Protein AF-A0A7S2FBB7-F1 (afdb_monomer_lite)

pLDDT: mean 77.6, std 12.71, range [35.97, 96.5]

Sequence (125 aa):
VFSNILGQLPCGGGRVAASAAHGDLARFFSDRSPKDPVVVLLIDEIDHLVTSNQAVLYKLFDWLALPAPRLVVVAISNTMDLPERLLPRVASRFGIVRVDFEPYNRDQINRILVERLQGHDAVGC

Foldseek 3Di:
DLQVVLVPDPPRVDRDDPVVSLVVLLVLQQPDDPPDAQAEAEAEQCVVCLDPVNVVVCSVLVSLVHPGRSYHYHYYHPDPCVLVSPPVVSCVRNVDDDDDDDDDDPVRVVVVVVVVVVVDPPPDD

Structure (mmCIF, N/CA/C/O backbone):
data_AF-A0A7S2FBB7-F1
#
_entry.id   AF-A0A7S2FBB7-F1
#
loop_
_atom_site.group_PDB
_atom_site.id
_atom_site.type_symbol
_atom_site.label_atom_id
_atom_site.label_alt_id
_atom_site.label_comp_id
_atom_site.label_asym_id
_atom_site.label_entity_id
_atom_site.label_seq_id
_atom_site.pdbx_PDB_ins_code
_atom_site.Cartn_x
_atom_site.Cartn_y
_atom_site.Cartn_z
_atom_site.occupancy
_atom_site.B_iso_or_equiv
_atom_site.auth_seq_id
_atom_site.auth_comp_id
_atom_site.auth_asym_id
_atom_site.auth_atom_id
_atom_site.pdbx_PDB_model_num
ATOM 1 N N . VAL A 1 1 ? 13.661 -0.886 3.253 1.00 74.12 1 VAL A N 1
ATOM 2 C CA . VAL A 1 1 ? 12.334 -1.263 2.708 1.00 74.12 1 VAL A CA 1
ATOM 3 C C . VAL A 1 1 ? 12.444 -2.451 1.758 1.00 74.12 1 VAL A C 1
ATOM 5 O O . VAL A 1 1 ? 12.040 -3.533 2.150 1.00 74.12 1 VAL A O 1
ATOM 8 N N . PHE A 1 2 ? 13.075 -2.313 0.585 1.00 76.94 2 PHE A N 1
ATOM 9 C CA . PHE A 1 2 ? 13.143 -3.382 -0.431 1.00 76.94 2 PHE A CA 1
ATOM 10 C C . PHE A 1 2 ? 13.730 -4.720 0.051 1.00 76.94 2 PHE A C 1
ATOM 12 O O . PHE A 1 2 ? 13.170 -5.769 -0.236 1.00 76.94 2 PHE A O 1
ATOM 19 N N . SER A 1 3 ? 14.806 -4.698 0.840 1.00 75.69 3 SER A N 1
ATOM 20 C CA . SER A 1 3 ? 15.388 -5.918 1.418 1.00 75.69 3 SER A CA 1
ATOM 21 C C . SER A 1 3 ? 14.463 -6.625 2.417 1.00 75.69 3 SER A C 1
ATOM 23 O O . SER A 1 3 ? 14.494 -7.846 2.508 1.00 75.69 3 SER A O 1
ATOM 25 N N . ASN A 1 4 ? 13.629 -5.874 3.145 1.00 80.12 4 ASN A N 1
ATOM 26 C CA . ASN A 1 4 ? 12.656 -6.438 4.082 1.00 80.12 4 ASN A CA 1
ATOM 27 C C . ASN A 1 4 ? 11.514 -7.127 3.319 1.00 80.12 4 ASN A C 1
ATOM 29 O O . ASN A 1 4 ? 11.171 -8.260 3.622 1.00 80.12 4 ASN A O 1
ATOM 33 N N . ILE A 1 5 ? 11.011 -6.485 2.257 1.00 78.75 5 ILE A N 1
ATOM 34 C CA . ILE A 1 5 ? 9.998 -7.076 1.369 1.00 78.75 5 ILE A CA 1
ATOM 35 C C . ILE A 1 5 ? 10.525 -8.381 0.760 1.00 78.75 5 ILE A C 1
ATOM 37 O O . ILE A 1 5 ? 9.838 -9.396 0.797 1.00 78.75 5 ILE A O 1
ATOM 41 N N . LEU A 1 6 ? 11.763 -8.379 0.253 1.00 76.38 6 LEU A N 1
ATOM 42 C CA . LEU A 1 6 ? 12.377 -9.574 -0.328 1.00 76.38 6 LEU A CA 1
ATOM 43 C C . LEU A 1 6 ? 12.497 -10.719 0.691 1.00 76.38 6 LEU A C 1
ATOM 45 O O . LEU A 1 6 ? 12.205 -11.858 0.347 1.00 76.38 6 LEU A O 1
ATOM 49 N N . GLY A 1 7 ? 12.865 -10.415 1.940 1.00 75.50 7 GLY A N 1
ATOM 50 C CA . GLY A 1 7 ? 12.982 -11.411 3.011 1.00 75.50 7 GLY A CA 1
ATOM 51 C C . GLY A 1 7 ? 11.653 -12.015 3.480 1.00 75.50 7 GLY A C 1
ATOM 52 O O . GLY A 1 7 ? 11.659 -13.068 4.108 1.00 75.50 7 GLY A O 1
ATOM 53 N N . GLN A 1 8 ? 10.523 -11.370 3.180 1.00 77.56 8 GLN A N 1
ATOM 54 C CA . GLN A 1 8 ? 9.181 -11.863 3.515 1.00 77.56 8 GLN A CA 1
ATOM 55 C C . GLN A 1 8 ? 8.538 -12.665 2.376 1.00 77.56 8 GLN A C 1
ATOM 57 O O . GLN A 1 8 ? 7.501 -13.298 2.574 1.00 77.56 8 GLN A O 1
ATOM 62 N N . LEU A 1 9 ? 9.130 -12.653 1.177 1.00 75.94 9 LEU A N 1
ATOM 63 C CA . LEU A 1 9 ? 8.631 -13.429 0.050 1.00 75.94 9 LEU A CA 1
ATOM 64 C C . LEU A 1 9 ? 9.065 -14.899 0.161 1.00 75.94 9 LEU A C 1
ATOM 66 O O . LEU A 1 9 ? 10.192 -15.182 0.574 1.00 75.94 9 LEU A O 1
ATOM 70 N N . PRO A 1 10 ? 8.222 -15.844 -0.297 1.00 64.56 10 PRO A N 1
ATOM 71 C CA . PRO A 1 10 ? 8.466 -17.284 -0.162 1.00 64.56 10 PRO A CA 1
ATOM 72 C C . PRO A 1 10 ? 9.758 -17.782 -0.838 1.00 64.56 10 PRO A C 1
ATOM 74 O O . PRO A 1 10 ? 10.198 -18.891 -0.557 1.00 64.56 10 PRO A O 1
ATOM 77 N N . CYS A 1 11 ? 10.385 -16.972 -1.698 1.00 56.84 11 CYS A N 1
ATOM 78 C CA . CYS A 1 11 ? 11.583 -17.333 -2.460 1.00 56.84 11 CYS A CA 1
ATOM 79 C C . CYS A 1 11 ? 12.863 -16.576 -2.030 1.00 56.84 11 CYS A C 1
ATOM 81 O O . CYS A 1 11 ? 13.900 -16.737 -2.669 1.00 56.84 11 CYS A O 1
ATOM 83 N N . GLY A 1 12 ? 12.823 -15.728 -0.992 1.00 55.56 12 GLY A N 1
ATOM 84 C CA . GLY A 1 12 ? 13.868 -14.731 -0.704 1.00 55.56 12 GLY A CA 1
ATOM 85 C C . GLY A 1 12 ? 14.703 -14.985 0.556 1.00 55.56 12 GLY A C 1
ATOM 86 O O . GLY A 1 12 ? 14.761 -14.136 1.437 1.00 55.56 12 GLY A O 1
ATOM 87 N N . GLY A 1 13 ? 15.385 -16.129 0.658 1.00 44.88 13 GLY A N 1
ATOM 88 C CA . GLY A 1 13 ? 16.205 -16.491 1.831 1.00 44.88 13 GLY A CA 1
ATOM 89 C C . GLY A 1 13 ? 17.585 -15.813 1.951 1.00 44.88 13 GLY A C 1
ATOM 90 O O . GLY A 1 13 ? 18.386 -16.222 2.789 1.00 44.88 13 GLY A O 1
ATOM 91 N N . GLY A 1 14 ? 17.913 -14.813 1.124 1.00 54.69 14 GLY A N 1
ATOM 92 C CA . GLY A 1 14 ? 19.243 -14.188 1.083 1.00 54.69 14 GLY A CA 1
ATOM 93 C C . GLY A 1 14 ? 19.250 -12.733 1.556 1.00 54.69 14 GLY A C 1
ATOM 94 O O . GLY A 1 14 ? 18.438 -11.923 1.114 1.00 54.69 14 GLY A O 1
ATOM 95 N N . ARG A 1 15 ? 20.210 -12.355 2.412 1.00 53.38 15 ARG A N 1
ATOM 96 C CA . ARG A 1 15 ? 20.506 -10.942 2.711 1.00 53.38 15 ARG A CA 1
ATOM 97 C C . ARG A 1 15 ? 21.088 -10.271 1.462 1.00 53.38 15 ARG A C 1
ATOM 99 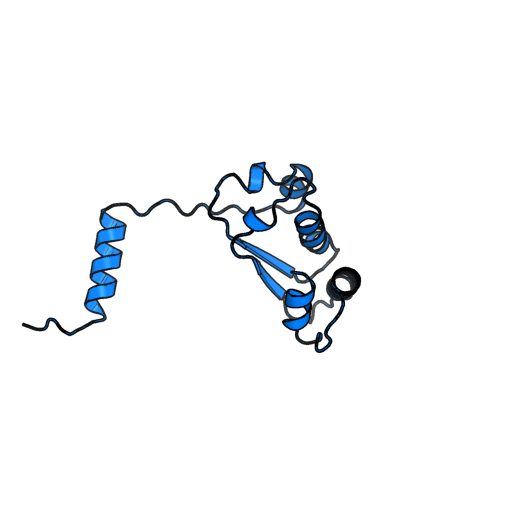O O . ARG A 1 15 ? 22.285 -10.368 1.212 1.00 53.38 15 ARG A O 1
ATOM 106 N N . VAL A 1 16 ? 20.248 -9.585 0.692 1.00 61.12 16 VAL A N 1
ATOM 107 C CA . VAL A 1 16 ? 20.660 -8.845 -0.512 1.00 61.12 16 VAL A CA 1
ATOM 108 C C . VAL A 1 16 ? 20.756 -7.343 -0.216 1.00 61.12 16 VAL A C 1
ATOM 110 O O . VAL A 1 16 ? 19.942 -6.779 0.522 1.00 61.12 16 VAL A O 1
ATOM 113 N N . ALA A 1 17 ? 21.764 -6.681 -0.794 1.00 61.31 17 ALA A N 1
ATOM 114 C CA . ALA A 1 17 ? 21.924 -5.230 -0.728 1.00 61.31 17 ALA A CA 1
ATOM 115 C C . ALA A 1 17 ? 20.710 -4.508 -1.344 1.00 61.31 17 ALA A C 1
ATOM 117 O O . ALA A 1 17 ? 20.149 -4.951 -2.344 1.00 61.31 17 ALA A O 1
ATOM 118 N N . ALA A 1 18 ? 20.320 -3.359 -0.783 1.00 63.22 18 ALA A N 1
ATOM 119 C CA . ALA A 1 18 ? 19.096 -2.652 -1.176 1.00 63.22 18 ALA A CA 1
ATOM 120 C C . ALA A 1 18 ? 19.037 -2.249 -2.666 1.00 63.22 18 ALA A C 1
ATOM 122 O O . ALA A 1 18 ? 17.939 -2.136 -3.212 1.00 63.22 18 ALA A O 1
ATOM 123 N N . SER A 1 19 ? 20.187 -2.044 -3.324 1.00 65.38 19 SER A N 1
ATOM 124 C CA . SER A 1 19 ? 20.250 -1.732 -4.760 1.00 65.38 19 SER A CA 1
ATOM 125 C C . SER A 1 19 ? 19.927 -2.942 -5.641 1.00 65.38 19 SER A C 1
ATOM 127 O O . SER A 1 19 ? 19.194 -2.797 -6.615 1.00 65.38 19 SER A O 1
ATOM 129 N N . ALA A 1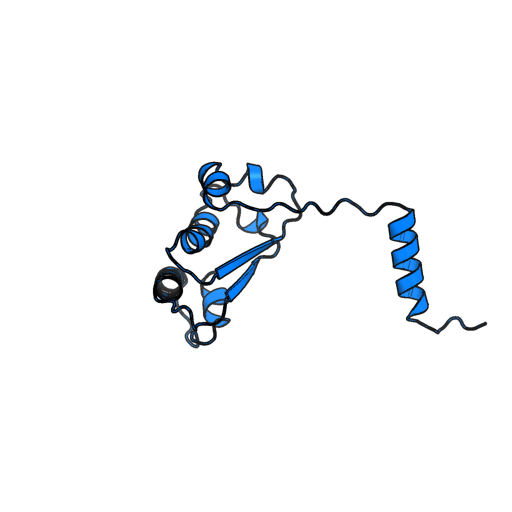 20 ? 20.416 -4.129 -5.273 1.00 75.00 20 ALA A N 1
ATOM 130 C CA . ALA A 1 20 ? 20.144 -5.379 -5.980 1.00 75.00 20 ALA A CA 1
ATOM 131 C C . ALA A 1 20 ? 18.729 -5.904 -5.679 1.00 75.00 20 ALA A C 1
ATOM 133 O O . ALA A 1 20 ? 18.030 -6.337 -6.590 1.00 75.00 20 ALA A O 1
ATOM 134 N N . ALA A 1 21 ? 18.251 -5.729 -4.440 1.00 77.25 21 ALA A N 1
ATOM 135 C CA . ALA A 1 21 ? 16.926 -6.183 -4.013 1.00 77.25 21 ALA A CA 1
ATOM 136 C C . ALA A 1 21 ? 15.778 -5.606 -4.861 1.00 77.25 21 ALA A C 1
ATOM 138 O O . ALA A 1 21 ? 14.786 -6.285 -5.101 1.00 77.25 21 ALA A O 1
ATOM 139 N N . HIS A 1 22 ? 15.897 -4.363 -5.342 1.00 78.25 22 HIS A N 1
ATOM 140 C CA . HIS A 1 22 ? 14.876 -3.779 -6.216 1.00 78.25 22 HIS A CA 1
ATOM 141 C C . HIS A 1 22 ? 14.806 -4.469 -7.588 1.00 78.25 22 HIS A C 1
ATOM 143 O O . HIS A 1 22 ? 13.708 -4.703 -8.090 1.00 78.25 22 HIS A O 1
ATOM 149 N N . GLY A 1 23 ? 15.956 -4.809 -8.180 1.00 80.00 23 GLY A N 1
ATOM 150 C CA . GLY A 1 23 ? 16.016 -5.504 -9.469 1.00 80.00 23 GLY A CA 1
ATOM 151 C C . GLY A 1 23 ? 15.479 -6.932 -9.383 1.00 80.00 23 GLY A C 1
ATOM 152 O O . GLY A 1 23 ? 14.735 -7.362 -10.262 1.00 80.00 23 GLY A O 1
ATOM 153 N N . ASP A 1 24 ? 15.786 -7.632 -8.292 1.00 81.50 24 ASP A N 1
ATOM 154 C CA . ASP A 1 24 ? 15.286 -8.988 -8.052 1.00 81.50 24 ASP A CA 1
ATOM 155 C C . ASP A 1 24 ? 13.769 -9.001 -7.834 1.00 81.50 24 ASP A C 1
ATOM 157 O O . ASP A 1 24 ? 13.072 -9.839 -8.404 1.00 81.50 24 ASP A O 1
ATOM 161 N N . LEU A 1 25 ? 13.234 -8.026 -7.089 1.00 83.62 25 LEU A N 1
ATOM 162 C CA . LEU A 1 25 ? 11.787 -7.852 -6.930 1.00 83.62 25 LEU A CA 1
ATOM 163 C C . LEU A 1 25 ? 11.104 -7.519 -8.262 1.00 83.62 25 LEU A C 1
ATOM 165 O O . LEU A 1 25 ? 10.061 -8.088 -8.569 1.00 83.62 25 LEU A O 1
ATOM 169 N N . ALA A 1 26 ? 11.699 -6.646 -9.079 1.00 83.44 26 ALA A N 1
ATOM 170 C CA . ALA A 1 26 ? 11.150 -6.313 -10.392 1.00 83.44 26 ALA A CA 1
ATOM 171 C C . ALA A 1 26 ? 11.084 -7.542 -11.314 1.00 83.44 26 ALA A C 1
ATOM 173 O O . ALA A 1 26 ? 10.070 -7.749 -11.979 1.00 83.44 26 ALA A O 1
ATOM 174 N N . ARG A 1 27 ? 12.121 -8.392 -11.313 1.00 84.19 27 ARG A N 1
ATOM 175 C CA . ARG A 1 27 ? 12.115 -9.675 -12.038 1.00 84.19 27 ARG A CA 1
ATOM 176 C C . ARG A 1 27 ? 11.058 -10.625 -11.489 1.00 84.19 27 ARG A C 1
ATOM 178 O O . ARG A 1 27 ? 10.251 -11.138 -12.255 1.00 84.19 27 ARG A O 1
ATOM 185 N N . PHE A 1 28 ? 10.998 -10.779 -10.167 1.00 85.38 28 PHE A N 1
ATOM 186 C CA . PHE A 1 28 ? 10.012 -11.629 -9.506 1.00 85.38 28 PHE A CA 1
ATOM 187 C C . PHE A 1 28 ? 8.575 -11.254 -9.880 1.00 85.38 28 PHE A C 1
ATOM 189 O O . PHE A 1 28 ? 7.783 -12.143 -10.165 1.00 85.38 28 PHE A O 1
ATOM 196 N N . PHE A 1 29 ? 8.234 -9.962 -9.912 1.00 86.19 29 PHE A N 1
ATOM 197 C CA . PHE A 1 29 ? 6.899 -9.506 -10.311 1.00 86.19 29 PHE A CA 1
ATOM 198 C C . PHE A 1 29 ? 6.670 -9.518 -11.830 1.00 86.19 29 PHE A C 1
ATOM 200 O O . PHE A 1 29 ? 5.520 -9.555 -12.259 1.00 86.19 29 PHE A O 1
ATOM 207 N N . SER A 1 30 ? 7.721 -9.518 -12.652 1.00 86.56 30 SER A N 1
ATOM 208 C CA . SER A 1 30 ? 7.585 -9.596 -14.114 1.00 86.56 30 SER A CA 1
ATOM 209 C C . SER A 1 30 ? 7.314 -11.021 -14.600 1.00 86.56 30 SER A C 1
ATOM 211 O O . SER A 1 30 ? 6.482 -11.212 -15.483 1.00 86.56 30 SER A O 1
ATOM 213 N N . ASP A 1 31 ? 7.951 -12.021 -13.989 1.00 86.19 31 ASP A N 1
ATOM 214 C CA . ASP A 1 31 ? 7.908 -13.421 -14.442 1.00 86.19 31 ASP A CA 1
ATOM 215 C C . ASP A 1 31 ? 6.742 -14.225 -13.828 1.00 86.19 31 ASP A C 1
ATOM 217 O O . ASP A 1 31 ? 6.787 -15.453 -13.733 1.00 86.19 31 ASP A O 1
ATOM 221 N N . ARG A 1 32 ? 5.679 -13.544 -13.381 1.00 85.94 32 ARG A N 1
ATOM 222 C CA . ARG A 1 32 ? 4.556 -14.179 -12.677 1.00 85.94 32 ARG A CA 1
ATOM 223 C C . ARG A 1 32 ? 3.615 -14.914 -13.625 1.00 85.94 32 ARG A C 1
ATOM 225 O O . ARG A 1 32 ? 3.183 -14.398 -14.654 1.00 85.94 32 ARG A O 1
ATOM 232 N N . SER A 1 33 ? 3.215 -16.112 -13.213 1.00 85.94 33 SER A N 1
ATOM 233 C CA . SER A 1 33 ? 2.217 -16.938 -13.880 1.00 85.94 33 SER A CA 1
ATOM 234 C C . SER A 1 33 ? 0.817 -16.741 -13.271 1.00 85.94 33 SER A C 1
ATOM 236 O O . SER A 1 33 ? 0.682 -16.398 -12.092 1.00 85.94 33 SER A O 1
ATOM 238 N N . PRO A 1 34 ? -0.273 -17.020 -14.016 1.00 83.50 34 PRO A N 1
ATOM 239 C CA . PRO A 1 34 ? -1.633 -16.955 -13.475 1.00 83.50 34 PRO A CA 1
ATOM 240 C C . PRO A 1 34 ? -1.910 -17.919 -12.314 1.00 83.50 34 PRO A C 1
ATOM 242 O O . PRO A 1 34 ? -2.893 -17.724 -11.600 1.00 83.50 34 PRO A O 1
ATOM 245 N N . LYS A 1 35 ? -1.080 -18.959 -12.149 1.00 85.94 35 LYS A N 1
ATOM 246 C CA . LYS A 1 35 ? -1.188 -19.953 -11.071 1.00 85.94 35 LYS A CA 1
ATOM 247 C C . LYS A 1 35 ? -0.512 -19.494 -9.782 1.00 85.94 35 LYS A C 1
ATOM 249 O O . LYS A 1 35 ? -0.730 -20.105 -8.739 1.00 85.94 35 LYS A O 1
ATOM 254 N N . ASP A 1 36 ? 0.302 -18.445 -9.849 1.00 86.81 36 ASP A N 1
ATOM 255 C CA . ASP A 1 36 ? 1.051 -17.985 -8.692 1.00 86.81 36 ASP A CA 1
ATOM 256 C C . ASP A 1 36 ? 0.142 -17.215 -7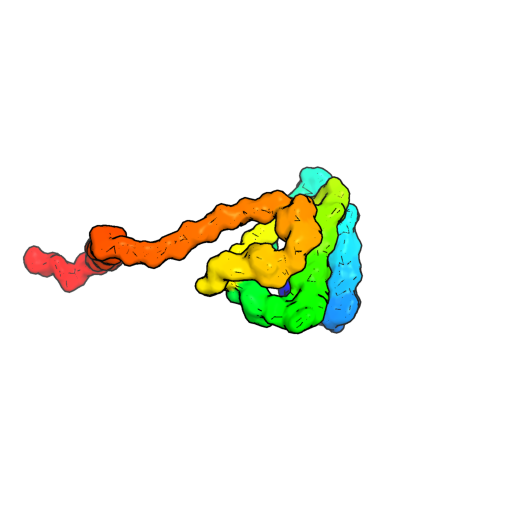.717 1.00 86.81 36 ASP A C 1
ATOM 258 O O . ASP A 1 36 ? -0.760 -16.483 -8.150 1.00 86.81 36 ASP A O 1
ATOM 262 N N . PRO A 1 37 ? 0.403 -17.303 -6.401 1.00 86.75 37 PRO A N 1
ATOM 263 C CA . PRO A 1 37 ? -0.426 -16.662 -5.384 1.00 86.75 37 PRO A CA 1
ATOM 264 C C . PRO A 1 37 ? -0.321 -15.138 -5.445 1.00 86.75 37 PRO A C 1
ATOM 266 O O . PRO A 1 37 ? 0.774 -14.588 -5.543 1.00 86.75 37 PRO A O 1
ATOM 269 N N . VAL A 1 38 ? -1.445 -14.434 -5.335 1.00 89.25 38 VAL A N 1
ATOM 270 C CA . VAL A 1 38 ? -1.437 -12.965 -5.284 1.00 89.25 38 VAL A CA 1
ATOM 271 C C . VAL A 1 38 ? -0.679 -12.493 -4.041 1.00 89.25 38 VAL A C 1
ATOM 273 O O . VAL A 1 38 ? -0.947 -12.946 -2.931 1.00 89.25 38 VAL A O 1
ATOM 276 N N . VAL A 1 39 ? 0.273 -11.585 -4.234 1.00 89.25 39 VAL A N 1
ATOM 277 C CA . VAL A 1 39 ? 1.032 -10.950 -3.157 1.00 89.25 39 VAL A CA 1
ATOM 278 C C . VAL A 1 39 ? 0.282 -9.701 -2.718 1.00 89.25 39 VAL A C 1
ATOM 280 O O . VAL A 1 39 ? -0.006 -8.833 -3.539 1.00 89.25 39 VAL A O 1
ATOM 283 N N . VAL A 1 40 ? -0.018 -9.601 -1.425 1.00 90.31 40 VAL A N 1
ATOM 284 C CA . VAL A 1 40 ? -0.580 -8.387 -0.824 1.00 90.31 40 VAL A CA 1
ATOM 285 C C . VAL A 1 40 ? 0.531 -7.679 -0.062 1.00 90.31 40 VAL A C 1
ATOM 287 O O . VAL A 1 40 ? 1.043 -8.198 0.926 1.00 90.31 40 VAL A O 1
ATOM 290 N N . LEU A 1 41 ? 0.923 -6.505 -0.543 1.00 89.38 41 LEU A N 1
ATOM 291 C CA . LEU A 1 41 ? 1.914 -5.652 0.093 1.00 89.38 41 LEU A CA 1
ATOM 292 C C . LEU A 1 41 ? 1.200 -4.612 0.954 1.00 89.38 41 LEU A C 1
ATOM 294 O O . LEU A 1 41 ? 0.643 -3.651 0.426 1.00 89.38 41 LEU A O 1
ATOM 298 N N . LEU A 1 42 ? 1.232 -4.813 2.270 1.00 90.31 42 LEU A N 1
ATOM 299 C CA . LEU A 1 42 ? 0.766 -3.833 3.245 1.00 90.31 42 LEU A CA 1
ATOM 300 C C . LEU A 1 42 ? 1.908 -2.872 3.587 1.00 90.31 42 LEU A C 1
ATOM 302 O O . LEU A 1 42 ? 2.977 -3.301 4.023 1.00 90.31 42 LEU A O 1
ATOM 306 N N . ILE A 1 43 ? 1.681 -1.581 3.382 1.00 87.69 43 ILE A N 1
ATOM 307 C CA . ILE A 1 43 ? 2.620 -0.516 3.722 1.00 87.69 43 ILE A CA 1
ATOM 308 C C . ILE A 1 43 ? 1.944 0.358 4.763 1.00 87.69 43 ILE A C 1
ATOM 310 O O . ILE A 1 43 ? 1.016 1.095 4.437 1.00 87.69 43 ILE A O 1
ATOM 314 N N . ASP A 1 44 ? 2.412 0.262 5.999 1.00 88.38 44 ASP A N 1
ATOM 315 C CA . ASP A 1 44 ? 2.009 1.183 7.054 1.00 88.38 44 ASP A CA 1
ATOM 316 C C . ASP A 1 44 ? 2.858 2.459 7.008 1.00 88.38 44 ASP A C 1
ATOM 318 O O . ASP A 1 44 ? 3.991 2.430 6.515 1.00 88.38 44 ASP A O 1
ATOM 322 N N . GLU A 1 45 ? 2.289 3.566 7.480 1.00 85.81 45 GLU A N 1
ATOM 323 C CA . GLU A 1 45 ? 2.904 4.900 7.511 1.00 85.81 45 GLU A CA 1
ATOM 324 C C . GLU A 1 45 ? 3.627 5.280 6.200 1.00 85.81 45 GLU A C 1
ATOM 326 O O . GLU A 1 45 ? 4.796 5.679 6.162 1.00 85.81 45 GLU A O 1
ATOM 331 N N . ILE A 1 46 ? 2.943 5.120 5.064 1.00 84.00 46 ILE A N 1
ATOM 332 C CA . ILE A 1 46 ? 3.539 5.363 3.738 1.00 84.00 46 ILE A CA 1
ATOM 333 C C . ILE A 1 46 ? 3.987 6.826 3.537 1.00 84.00 46 ILE A C 1
ATOM 335 O O . ILE A 1 46 ? 4.859 7.100 2.708 1.00 84.00 46 ILE A O 1
ATOM 339 N N . ASP A 1 47 ? 3.443 7.765 4.311 1.00 82.00 47 ASP A N 1
ATOM 340 C CA . ASP A 1 47 ? 3.886 9.161 4.378 1.00 82.00 47 ASP A CA 1
ATOM 341 C C . ASP A 1 47 ? 5.350 9.297 4.824 1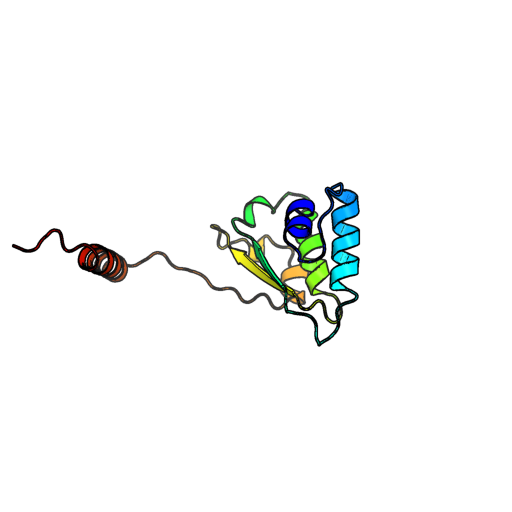.00 82.00 47 ASP A C 1
ATOM 343 O O . ASP A 1 47 ? 6.049 10.173 4.312 1.00 82.00 47 ASP A O 1
ATOM 347 N N . HIS A 1 48 ? 5.878 8.385 5.648 1.00 82.81 48 HIS A N 1
ATOM 348 C CA . HIS A 1 48 ? 7.313 8.332 5.956 1.00 82.81 48 HIS A CA 1
ATOM 349 C C . HIS A 1 48 ? 8.191 8.003 4.741 1.00 82.81 48 HIS A C 1
ATOM 351 O O . HIS A 1 48 ? 9.376 8.342 4.717 1.00 82.81 48 HIS A O 1
ATOM 357 N N . LEU A 1 49 ? 7.637 7.359 3.709 1.00 77.69 49 LEU A N 1
ATOM 358 C CA . LEU A 1 49 ? 8.353 7.051 2.466 1.00 77.69 49 LEU A CA 1
ATOM 359 C C . LEU A 1 49 ? 8.285 8.196 1.442 1.00 77.69 49 LEU A C 1
ATOM 361 O O . LEU A 1 49 ? 9.025 8.179 0.447 1.00 77.69 49 LEU A O 1
ATOM 365 N N . VAL A 1 50 ? 7.441 9.207 1.681 1.00 74.75 50 VAL A N 1
ATOM 366 C CA . VAL A 1 50 ? 7.342 10.416 0.855 1.00 74.75 50 VAL A CA 1
ATOM 367 C C . VAL A 1 50 ? 8.533 11.322 1.156 1.00 74.75 50 VAL A C 1
ATOM 369 O O . VAL A 1 50 ? 8.523 12.160 2.050 1.00 74.75 50 VAL A O 1
ATOM 372 N N . THR A 1 51 ? 9.594 11.153 0.374 1.00 72.00 51 THR A N 1
ATOM 373 C CA . THR A 1 51 ? 10.777 12.026 0.395 1.00 72.00 51 THR A CA 1
ATOM 374 C C . THR A 1 51 ? 10.738 13.017 -0.764 1.00 72.00 51 THR A C 1
ATOM 376 O O . THR A 1 51 ? 10.017 12.804 -1.736 1.00 72.00 51 THR A O 1
ATOM 379 N N . SER A 1 52 ? 11.559 14.070 -0.724 1.00 68.12 52 SER A N 1
ATOM 380 C CA . SER A 1 52 ? 11.588 15.119 -1.759 1.00 68.12 52 SER A CA 1
ATOM 381 C C . SER A 1 52 ? 11.841 14.593 -3.178 1.00 68.12 52 SER A C 1
ATOM 383 O O . SER A 1 52 ? 11.395 15.201 -4.143 1.00 68.12 52 SER A O 1
ATOM 385 N N . ASN A 1 53 ? 12.539 13.459 -3.315 1.00 68.75 53 ASN A N 1
ATOM 386 C CA . ASN A 1 53 ? 12.811 12.830 -4.612 1.00 68.75 53 ASN A CA 1
ATOM 387 C C . ASN A 1 53 ? 11.829 11.691 -4.953 1.00 68.75 53 ASN A C 1
ATOM 389 O O . ASN A 1 53 ? 11.921 11.110 -6.028 1.00 68.75 53 ASN A O 1
ATOM 393 N N . GLN A 1 54 ? 10.946 11.309 -4.020 1.00 71.75 54 GLN A N 1
ATOM 394 C CA . GLN A 1 54 ? 9.905 10.273 -4.161 1.00 71.75 54 GLN A CA 1
ATOM 395 C C . GLN A 1 54 ? 10.371 8.933 -4.781 1.00 71.75 54 GLN A C 1
ATOM 397 O O . GLN A 1 54 ? 9.564 8.112 -5.212 1.00 71.75 54 GLN A O 1
ATOM 402 N N . ALA A 1 55 ? 11.682 8.669 -4.797 1.00 77.44 55 ALA A N 1
ATOM 403 C CA . ALA A 1 55 ? 12.280 7.619 -5.618 1.00 77.44 55 ALA A CA 1
ATOM 404 C C . ALA A 1 55 ? 11.913 6.206 -5.144 1.00 77.44 55 ALA A C 1
ATOM 406 O O . ALA A 1 55 ? 11.892 5.265 -5.933 1.00 77.44 55 ALA A O 1
ATOM 407 N N . VAL A 1 56 ? 11.638 6.046 -3.847 1.00 80.75 56 VAL A N 1
ATOM 408 C CA . VAL A 1 56 ? 11.215 4.767 -3.261 1.00 80.75 56 VAL A CA 1
ATOM 409 C C . VAL A 1 56 ? 9.769 4.459 -3.637 1.00 80.75 56 VAL A C 1
ATOM 411 O O . VAL A 1 56 ? 9.489 3.347 -4.070 1.00 80.75 56 VAL A O 1
ATOM 414 N N . LEU A 1 57 ? 8.875 5.444 -3.531 1.00 79.31 57 LEU A N 1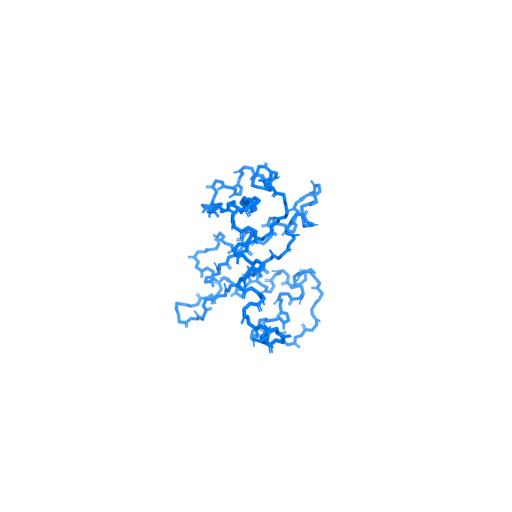
ATOM 415 C CA . LEU A 1 57 ? 7.460 5.293 -3.871 1.00 79.31 57 LEU A CA 1
ATOM 416 C C . LEU A 1 57 ? 7.270 4.984 -5.351 1.00 79.31 57 LEU A C 1
ATOM 418 O O . LEU A 1 57 ? 6.552 4.051 -5.688 1.00 79.31 57 LEU A O 1
ATOM 422 N N . TYR A 1 58 ? 7.984 5.695 -6.225 1.00 79.25 58 TYR A N 1
ATOM 423 C CA . TYR A 1 58 ? 7.967 5.407 -7.658 1.00 79.25 58 TYR A CA 1
ATOM 424 C C . TYR A 1 58 ? 8.306 3.958 -7.969 1.00 79.25 58 TYR A C 1
ATOM 426 O O . TYR A 1 58 ? 7.544 3.279 -8.642 1.00 79.25 58 TYR A O 1
ATOM 434 N N . LYS A 1 59 ? 9.399 3.461 -7.392 1.00 81.00 59 LYS A N 1
ATOM 435 C CA . LYS A 1 59 ? 9.842 2.079 -7.569 1.00 81.00 59 LYS A CA 1
ATOM 436 C C . LYS A 1 59 ? 8.821 1.046 -7.092 1.00 81.00 59 LYS A C 1
ATOM 438 O O . LYS A 1 59 ? 8.745 -0.023 -7.683 1.00 81.00 59 LYS A O 1
ATOM 443 N N . LEU A 1 60 ? 8.076 1.342 -6.025 1.00 81.81 60 LEU A N 1
ATOM 444 C CA . LEU A 1 60 ? 7.005 0.475 -5.523 1.00 81.81 60 LEU A CA 1
ATOM 445 C C . LEU A 1 60 ? 5.811 0.462 -6.486 1.00 81.81 60 LEU A C 1
ATOM 447 O O . LEU A 1 60 ? 5.273 -0.601 -6.788 1.00 81.81 60 LEU A O 1
ATOM 451 N N . PHE A 1 61 ? 5.419 1.632 -6.993 1.00 80.00 61 PHE A N 1
ATOM 452 C CA . PHE A 1 61 ? 4.298 1.756 -7.921 1.00 80.00 61 PHE A CA 1
ATOM 453 C C . PHE A 1 61 ? 4.627 1.258 -9.332 1.00 80.00 61 PHE A C 1
ATOM 455 O O . PHE A 1 61 ? 3.751 0.718 -9.998 1.00 80.00 61 PHE A O 1
ATOM 462 N N . ASP A 1 62 ? 5.880 1.340 -9.776 1.00 82.50 62 ASP A N 1
ATOM 463 C CA . ASP A 1 62 ? 6.308 0.791 -11.067 1.00 82.50 62 ASP A CA 1
ATOM 464 C C . ASP A 1 62 ? 6.054 -0.723 -11.157 1.00 82.50 62 ASP A C 1
ATOM 466 O O . ASP A 1 62 ? 5.737 -1.231 -12.231 1.00 82.50 62 ASP A O 1
ATOM 470 N N . TRP A 1 63 ? 6.094 -1.450 -10.035 1.00 85.12 63 TRP A N 1
ATOM 471 C CA . TRP A 1 63 ? 5.733 -2.870 -10.016 1.00 85.12 63 TRP A CA 1
ATOM 472 C C . TRP A 1 63 ? 4.254 -3.117 -10.317 1.00 85.12 63 TRP A C 1
ATOM 474 O O . TRP A 1 63 ? 3.924 -4.131 -10.924 1.00 85.12 63 TRP A O 1
ATOM 484 N N . LEU A 1 64 ? 3.361 -2.194 -9.944 1.00 81.81 64 LEU A N 1
ATOM 485 C CA . LEU A 1 64 ? 1.939 -2.275 -10.292 1.00 81.81 64 LEU A CA 1
ATOM 486 C C . LEU A 1 64 ? 1.694 -2.037 -11.789 1.00 81.81 64 LEU A C 1
ATOM 488 O O . LEU A 1 64 ? 0.653 -2.440 -12.296 1.00 81.81 64 LEU A O 1
ATOM 492 N N . ALA A 1 65 ? 2.631 -1.393 -12.497 1.00 80.88 65 ALA A N 1
ATOM 493 C CA . ALA A 1 65 ? 2.508 -1.099 -13.929 1.00 80.88 65 ALA A CA 1
ATOM 494 C C . ALA A 1 65 ? 2.905 -2.280 -14.822 1.00 80.88 65 ALA A C 1
ATOM 496 O O . ALA A 1 65 ? 2.761 -2.204 -16.043 1.00 80.88 65 ALA A O 1
ATOM 497 N N . LEU A 1 66 ? 3.444 -3.351 -14.238 1.00 83.44 66 LEU A N 1
ATOM 498 C CA . LEU A 1 66 ? 3.830 -4.546 -14.975 1.00 83.44 66 LEU A CA 1
ATOM 499 C C . LEU A 1 66 ? 2.586 -5.239 -15.574 1.00 83.44 66 LEU A C 1
ATOM 501 O O . LEU A 1 66 ? 1.479 -5.096 -15.057 1.00 83.44 66 LEU A O 1
ATOM 505 N N . PRO A 1 67 ? 2.733 -6.011 -16.665 1.00 76.88 67 PRO A N 1
ATOM 506 C CA . PRO A 1 67 ? 1.591 -6.557 -17.402 1.00 76.88 67 PRO A CA 1
ATOM 507 C C . PRO A 1 67 ? 0.799 -7.661 -16.673 1.00 76.88 67 PRO A C 1
ATOM 509 O O . PRO A 1 67 ? -0.275 -8.020 -17.147 1.00 76.88 67 PRO A O 1
ATOM 512 N N . ALA A 1 68 ? 1.278 -8.194 -15.539 1.00 81.19 68 ALA A N 1
ATOM 513 C CA . ALA A 1 68 ? 0.524 -9.110 -14.669 1.00 81.19 68 ALA A CA 1
ATOM 514 C C . ALA A 1 68 ? 1.231 -9.374 -13.315 1.00 81.19 68 ALA A C 1
ATOM 516 O O . ALA A 1 68 ? 1.491 -10.531 -12.983 1.00 81.19 68 ALA A O 1
ATOM 517 N N . PRO A 1 69 ? 1.526 -8.360 -12.480 1.00 81.81 69 PRO A N 1
ATOM 518 C CA . PRO A 1 69 ? 2.407 -8.522 -11.321 1.00 81.81 69 PRO A CA 1
ATOM 519 C C . PRO A 1 69 ? 1.854 -9.424 -10.218 1.00 81.81 69 PRO A C 1
ATOM 521 O O . PRO A 1 69 ? 2.589 -9.775 -9.298 1.00 81.81 69 PRO A O 1
ATOM 524 N N . ARG A 1 70 ? 0.561 -9.786 -10.270 1.00 89.38 70 ARG A N 1
ATOM 525 C CA . ARG A 1 70 ? -0.125 -10.535 -9.200 1.00 89.38 70 ARG A CA 1
ATOM 526 C C . ARG A 1 70 ? 0.119 -9.865 -7.840 1.00 89.38 70 ARG A C 1
ATOM 528 O O . ARG A 1 70 ? 0.347 -10.545 -6.845 1.00 89.38 70 ARG A O 1
ATOM 535 N N . LEU A 1 71 ? 0.097 -8.532 -7.825 1.00 88.19 71 LEU A N 1
ATOM 536 C CA . LEU A 1 71 ? 0.443 -7.688 -6.688 1.00 88.19 71 LEU A CA 1
ATOM 537 C C . LEU A 1 71 ? -0.722 -6.750 -6.375 1.00 88.19 71 LEU A C 1
ATOM 539 O O . LEU A 1 71 ? -1.219 -6.058 -7.261 1.00 88.19 71 LEU A O 1
ATOM 543 N N . VAL A 1 72 ? -1.117 -6.714 -5.108 1.00 88.94 72 VAL A N 1
ATOM 544 C CA . VAL A 1 72 ? -2.034 -5.721 -4.543 1.00 88.94 72 VAL A CA 1
ATOM 545 C C . VAL A 1 72 ? -1.256 -4.925 -3.509 1.00 88.94 72 VAL A C 1
ATOM 547 O O . VAL A 1 72 ? -0.613 -5.513 -2.645 1.00 88.94 72 VAL A O 1
ATOM 550 N N . VAL A 1 73 ? -1.306 -3.598 -3.588 1.00 87.00 73 VAL A N 1
ATOM 551 C CA . VAL A 1 73 ? -0.676 -2.717 -2.598 1.00 87.00 73 VAL A CA 1
ATOM 552 C C . VAL A 1 73 ? -1.772 -2.073 -1.764 1.00 87.00 73 VAL A C 1
ATOM 554 O O . VAL A 1 73 ? -2.655 -1.414 -2.306 1.00 87.00 73 VAL A O 1
ATOM 557 N N . VAL A 1 74 ? -1.701 -2.265 -0.450 1.00 89.81 74 VAL A N 1
ATOM 558 C CA . VAL A 1 74 ? -2.551 -1.593 0.536 1.00 89.81 74 VAL A CA 1
ATOM 559 C C . VAL A 1 74 ? -1.651 -0.652 1.316 1.00 89.81 74 VAL A C 1
ATOM 561 O O . VAL A 1 74 ? -0.711 -1.096 1.969 1.00 89.81 74 VAL A O 1
ATOM 564 N N . ALA A 1 75 ? -1.908 0.646 1.217 1.00 86.69 75 ALA A N 1
ATOM 565 C CA . ALA A 1 75 ? -1.093 1.667 1.855 1.00 86.69 75 ALA A CA 1
ATOM 566 C C . ALA A 1 75 ? -1.915 2.435 2.892 1.00 86.69 75 ALA A C 1
ATOM 568 O O . ALA A 1 75 ? -3.020 2.881 2.589 1.00 86.69 75 ALA A O 1
ATOM 569 N N . ILE A 1 76 ? -1.361 2.591 4.092 1.00 88.69 76 ILE A N 1
ATOM 570 C CA . ILE A 1 76 ? -1.968 3.294 5.222 1.00 88.69 76 ILE A CA 1
ATOM 571 C C . ILE A 1 76 ? -1.099 4.514 5.535 1.00 88.69 76 ILE A C 1
ATOM 573 O O . ILE A 1 76 ? 0.124 4.417 5.593 1.00 88.69 76 ILE A O 1
ATOM 577 N N . SER A 1 77 ? -1.724 5.677 5.704 1.00 87.12 77 SER A N 1
ATOM 578 C CA . SER A 1 77 ? -1.073 6.920 6.128 1.00 87.12 77 SER A CA 1
ATOM 579 C C . SER A 1 77 ? -1.969 7.628 7.130 1.00 87.12 77 SER A C 1
ATOM 581 O O . SER A 1 77 ? -3.193 7.537 7.050 1.00 87.12 77 SER A O 1
ATOM 583 N N . ASN A 1 78 ? -1.350 8.378 8.038 1.00 82.69 78 ASN A N 1
ATOM 584 C CA . ASN A 1 78 ? -2.062 9.253 8.963 1.00 82.69 78 ASN A CA 1
ATOM 585 C C . ASN A 1 78 ? -2.531 10.549 8.284 1.00 82.69 78 ASN A C 1
ATOM 587 O O . ASN A 1 78 ? -3.369 11.271 8.821 1.00 82.69 78 ASN A O 1
ATOM 591 N N . THR A 1 79 ? -1.981 10.865 7.109 1.00 78.06 79 THR A N 1
ATOM 592 C CA . THR A 1 79 ? -2.309 12.073 6.354 1.00 78.06 79 THR A CA 1
ATOM 593 C C . THR A 1 79 ? -3.218 11.762 5.173 1.00 78.06 79 THR A C 1
ATOM 595 O O . THR 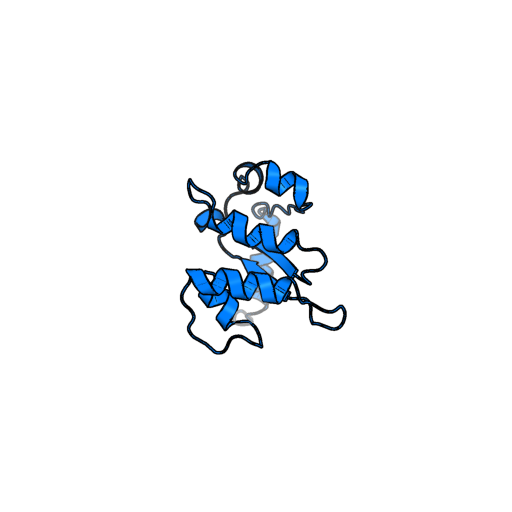A 1 79 ? -2.933 10.915 4.330 1.00 78.06 79 THR A O 1
ATOM 598 N N . MET A 1 80 ? -4.306 12.520 5.083 1.00 63.56 80 MET A N 1
ATOM 599 C CA . MET A 1 80 ? -5.268 12.458 3.982 1.00 63.56 80 MET A CA 1
ATOM 600 C C . MET A 1 80 ? -4.719 13.033 2.664 1.00 63.56 80 MET A C 1
ATOM 602 O O . MET A 1 80 ? -5.223 12.709 1.591 1.00 63.56 80 MET A O 1
ATOM 606 N N . ASP A 1 81 ? -3.659 13.844 2.724 1.00 66.44 81 ASP A N 1
ATOM 607 C CA . ASP A 1 81 ? -3.074 14.531 1.561 1.00 66.44 81 ASP A CA 1
ATOM 608 C C . ASP A 1 81 ? -2.145 13.636 0.733 1.00 66.44 81 ASP A C 1
ATOM 610 O O . ASP A 1 81 ? -1.604 14.063 -0.289 1.00 66.44 81 ASP A O 1
ATOM 614 N N . LEU A 1 82 ? -1.900 12.401 1.178 1.00 63.72 82 LEU A N 1
ATOM 615 C CA . LEU A 1 82 ? -0.980 11.487 0.515 1.00 63.72 82 LEU A CA 1
ATOM 616 C C . LEU A 1 82 ? -1.252 11.344 -0.998 1.00 63.72 82 LEU A C 1
ATOM 618 O O . LEU A 1 82 ? -0.296 11.478 -1.757 1.00 63.72 82 LEU A O 1
ATOM 622 N N . PRO A 1 83 ? -2.494 11.147 -1.488 1.00 61.41 83 PRO A N 1
ATOM 623 C CA . PRO A 1 83 ? -2.754 10.992 -2.920 1.00 61.41 83 PRO A CA 1
ATOM 624 C C . PRO A 1 83 ? -2.416 12.247 -3.732 1.00 61.41 83 PRO A C 1
ATOM 626 O O . PRO A 1 83 ? -2.018 12.131 -4.886 1.00 61.41 83 PRO A O 1
ATOM 629 N N . GLU A 1 84 ? -2.568 13.429 -3.131 1.00 63.84 84 GLU A N 1
ATOM 630 C CA . GLU A 1 84 ? -2.281 14.726 -3.756 1.00 63.84 84 GLU A CA 1
ATOM 631 C C . GLU A 1 84 ? -0.781 15.046 -3.742 1.00 63.84 84 GLU A C 1
ATOM 633 O O . GLU A 1 84 ? -0.258 15.684 -4.655 1.00 63.84 84 GLU A O 1
ATOM 638 N N . ARG A 1 85 ? -0.073 14.570 -2.709 1.00 64.00 85 ARG A N 1
ATOM 639 C CA . ARG A 1 85 ? 1.389 14.654 -2.587 1.00 64.00 85 ARG A CA 1
ATOM 640 C C . ARG A 1 85 ? 2.107 13.630 -3.460 1.00 64.00 85 ARG A C 1
ATOM 642 O O . ARG A 1 85 ? 3.249 13.861 -3.868 1.00 64.00 85 ARG A O 1
ATOM 649 N N . LEU A 1 86 ? 1.467 12.497 -3.740 1.00 62.75 86 LEU A N 1
ATOM 650 C CA . LEU A 1 86 ? 1.908 11.568 -4.770 1.00 62.75 86 LEU A CA 1
ATOM 651 C C . LEU A 1 86 ? 1.773 12.259 -6.127 1.00 62.75 86 LEU A C 1
ATOM 653 O O . LEU A 1 86 ? 0.749 12.855 -6.442 1.00 62.75 86 LEU A O 1
ATOM 657 N N . LEU A 1 87 ? 2.825 12.196 -6.945 1.00 61.12 87 LEU A N 1
ATOM 658 C CA . LEU A 1 87 ? 2.823 12.877 -8.236 1.00 61.12 87 LEU A CA 1
ATOM 659 C C . LEU A 1 87 ? 1.574 12.482 -9.057 1.00 61.12 87 LEU A C 1
ATOM 661 O O . LEU A 1 87 ? 1.297 11.284 -9.177 1.00 61.12 87 LEU A O 1
ATOM 665 N N . PRO A 1 88 ? 0.866 13.440 -9.696 1.00 61.03 88 PRO A N 1
ATOM 666 C CA . PRO A 1 88 ? -0.376 13.197 -10.450 1.00 61.03 88 PRO A CA 1
ATOM 667 C C . PRO A 1 88 ? -0.275 12.055 -11.474 1.00 61.03 88 PRO A C 1
ATOM 669 O O . PRO A 1 88 ? -1.255 11.395 -11.820 1.00 61.03 88 PRO A O 1
ATOM 672 N N . ARG A 1 89 ? 0.953 11.786 -11.935 1.00 61.31 89 ARG A N 1
ATOM 673 C CA . ARG A 1 89 ? 1.315 10.698 -12.852 1.00 61.31 89 ARG A CA 1
ATOM 674 C C . ARG A 1 89 ? 1.058 9.298 -12.280 1.00 61.31 89 ARG A C 1
ATOM 676 O O . ARG A 1 89 ? 0.802 8.389 -13.060 1.00 61.31 89 ARG A O 1
ATOM 683 N N . VAL A 1 90 ? 1.154 9.115 -10.963 1.00 63.31 90 VAL A N 1
ATOM 684 C CA . VAL A 1 90 ? 0.919 7.838 -10.265 1.00 63.31 90 VAL A CA 1
ATOM 685 C C . VAL A 1 90 ? -0.577 7.668 -10.002 1.00 63.31 90 VAL A C 1
ATOM 687 O O . VAL A 1 90 ? -1.156 6.661 -10.404 1.00 63.31 90 VAL A O 1
ATOM 690 N N . ALA A 1 91 ? -1.229 8.689 -9.440 1.00 62.88 91 ALA A N 1
ATOM 691 C CA . ALA A 1 91 ? -2.666 8.663 -9.159 1.00 62.88 91 ALA A CA 1
ATOM 692 C C . ALA A 1 91 ? -3.508 8.345 -10.410 1.00 62.88 91 ALA A C 1
ATOM 694 O O . ALA A 1 91 ? -4.403 7.504 -10.359 1.00 62.88 91 ALA A O 1
ATOM 695 N N . SER A 1 92 ? -3.162 8.937 -11.561 1.00 65.69 92 SER A N 1
ATOM 696 C CA . SER A 1 92 ? -3.865 8.697 -12.828 1.00 65.69 92 SER A CA 1
ATOM 697 C C . SER A 1 92 ? -3.633 7.303 -13.426 1.00 65.69 92 SER A C 1
ATOM 699 O O . SER A 1 92 ? -4.488 6.832 -14.172 1.00 65.69 92 SER A O 1
ATOM 701 N N . ARG A 1 93 ? -2.491 6.654 -13.156 1.00 64.31 93 ARG A N 1
ATOM 702 C CA . ARG A 1 93 ? -2.122 5.371 -13.785 1.00 64.31 93 ARG A CA 1
ATOM 703 C C . ARG A 1 93 ? -2.646 4.150 -13.043 1.00 64.31 93 ARG A C 1
ATOM 705 O O . ARG A 1 93 ? -2.928 3.145 -13.682 1.00 64.31 93 ARG A O 1
ATOM 712 N N . PHE A 1 94 ? -2.743 4.225 -11.719 1.00 66.06 94 PHE A N 1
ATOM 713 C CA . PHE A 1 94 ? -2.941 3.035 -10.886 1.00 66.06 94 PHE A CA 1
ATOM 714 C C . PHE A 1 94 ? -4.355 2.874 -10.335 1.00 66.06 94 PHE A C 1
ATOM 716 O O . PHE A 1 94 ? -4.592 1.924 -9.598 1.00 66.06 94 PHE A O 1
ATOM 723 N N . GLY A 1 95 ? -5.290 3.765 -10.693 1.00 65.50 95 GLY A N 1
ATOM 724 C CA . GLY A 1 95 ? -6.684 3.661 -10.249 1.00 65.50 95 GLY A CA 1
ATOM 725 C C . GLY A 1 95 ? -6.779 3.529 -8.729 1.00 65.50 95 GLY A C 1
ATOM 726 O O . GLY A 1 95 ? -7.433 2.618 -8.230 1.00 65.50 95 GLY A O 1
ATOM 727 N N . ILE A 1 96 ? -6.044 4.380 -8.005 1.00 71.62 96 ILE A N 1
ATOM 728 C CA . ILE A 1 96 ? -5.949 4.310 -6.546 1.00 71.62 96 ILE A CA 1
ATOM 729 C C . ILE A 1 96 ? -7.352 4.502 -5.962 1.00 71.62 96 ILE A C 1
ATOM 731 O O . ILE A 1 96 ? -7.946 5.570 -6.099 1.00 71.62 96 ILE A O 1
ATOM 735 N N . VAL A 1 97 ? -7.873 3.469 -5.300 1.00 79.94 97 VAL A N 1
ATOM 736 C CA . VAL A 1 97 ? -9.109 3.567 -4.521 1.00 79.94 97 VAL A CA 1
ATOM 737 C C . VAL A 1 97 ? -8.749 4.137 -3.156 1.00 79.94 97 VAL A C 1
ATOM 739 O O . VAL A 1 97 ? -8.030 3.506 -2.383 1.00 79.94 97 VAL A O 1
ATOM 742 N N . ARG A 1 98 ? -9.231 5.347 -2.875 1.00 79.31 98 ARG A N 1
ATOM 743 C CA . ARG A 1 98 ? -9.047 6.015 -1.587 1.00 79.31 98 ARG A CA 1
ATOM 744 C C . ARG A 1 98 ? -10.193 5.655 -0.647 1.00 79.31 98 ARG A C 1
ATOM 746 O O . ARG A 1 98 ? -11.355 5.724 -1.039 1.00 79.31 98 ARG A O 1
ATOM 753 N N . VAL A 1 99 ? -9.849 5.306 0.588 1.00 86.62 99 VAL A N 1
ATOM 754 C CA . VAL A 1 99 ? -10.799 5.109 1.684 1.00 86.62 99 VAL A CA 1
ATOM 755 C C . VAL A 1 99 ? -10.340 5.981 2.842 1.00 86.62 99 VAL A C 1
ATOM 757 O O . VAL A 1 99 ? -9.262 5.755 3.387 1.00 86.62 99 VAL A O 1
ATOM 760 N N . ASP A 1 100 ? -11.144 6.981 3.189 1.00 87.25 100 ASP A N 1
ATOM 761 C CA . ASP A 1 100 ? -10.876 7.861 4.322 1.00 87.25 100 ASP A CA 1
ATOM 762 C C . ASP A 1 100 ? -11.563 7.316 5.576 1.00 87.25 100 ASP A C 1
ATOM 764 O O . ASP A 1 100 ? -12.764 7.042 5.579 1.00 87.25 100 ASP A O 1
ATOM 768 N N . PHE A 1 101 ? -10.789 7.154 6.648 1.00 88.75 101 PHE A N 1
ATOM 769 C CA . PHE A 1 101 ? -11.305 6.789 7.962 1.00 88.75 101 PHE A CA 1
ATOM 770 C C . PHE A 1 101 ? -11.517 8.064 8.774 1.00 88.75 101 PHE A C 1
ATOM 772 O O . PHE A 1 101 ? -10.572 8.625 9.329 1.00 88.75 101 PHE A O 1
ATOM 779 N N . GLU A 1 102 ? -12.761 8.536 8.817 1.00 89.44 102 GLU A N 1
ATOM 780 C CA . GLU A 1 102 ? -13.118 9.711 9.608 1.00 89.44 102 GLU A CA 1
ATOM 781 C C . GLU A 1 102 ? -12.942 9.457 11.117 1.00 89.44 102 GLU A C 1
ATOM 783 O O . GLU A 1 102 ? -13.081 8.319 11.583 1.00 89.44 102 GLU A O 1
ATOM 788 N N . PRO A 1 103 ? -12.671 10.511 11.911 1.00 90.81 103 PRO A N 1
ATOM 789 C CA . PRO A 1 103 ? -12.663 10.402 13.361 1.00 90.81 103 PRO A CA 1
ATOM 790 C C . PRO A 1 103 ? -13.988 9.843 13.882 1.00 90.81 103 PRO A C 1
ATOM 792 O O . PRO A 1 103 ? -15.065 10.241 13.435 1.00 90.81 103 PRO A O 1
ATOM 795 N N . TYR A 1 104 ? -13.913 8.961 14.878 1.00 95.19 104 TYR A N 1
ATOM 796 C CA . TYR A 1 104 ? -15.113 8.406 15.493 1.00 95.19 104 TYR A CA 1
ATOM 797 C C . TYR A 1 104 ? -15.986 9.505 16.104 1.00 95.19 104 TYR A C 1
ATOM 799 O O . TYR A 1 104 ? -15.512 10.361 16.854 1.00 95.19 104 TYR A O 1
ATOM 807 N N . ASN A 1 105 ? -17.288 9.441 15.839 1.00 95.94 105 ASN A N 1
ATOM 808 C CA . ASN A 1 105 ? -18.258 10.291 16.516 1.00 95.94 105 ASN A CA 1
ATOM 809 C C . ASN A 1 105 ? -18.511 9.810 17.959 1.00 95.94 105 ASN A C 1
ATOM 811 O O . ASN A 1 105 ? -18.152 8.693 18.340 1.00 95.94 105 ASN A O 1
ATOM 815 N N . ARG A 1 106 ? -19.154 10.653 18.780 1.00 96.50 106 ARG A N 1
ATOM 816 C CA . ARG A 1 106 ? -19.413 10.363 20.204 1.00 96.50 106 ARG A CA 1
ATOM 817 C C . ARG A 1 106 ? -20.091 9.005 20.414 1.00 96.50 106 ARG A C 1
ATOM 819 O O . ARG A 1 106 ? -19.719 8.269 21.323 1.00 96.50 106 ARG A O 1
ATOM 826 N N . ASP A 1 107 ? -21.074 8.673 19.582 1.00 96.19 107 ASP A N 1
ATOM 827 C CA . ASP A 1 107 ? -21.859 7.449 19.736 1.00 96.19 107 ASP A CA 1
ATOM 828 C C . ASP A 1 107 ? -21.063 6.207 19.309 1.00 96.19 107 ASP A C 1
ATOM 830 O O . ASP A 1 107 ? -21.147 5.172 19.967 1.00 96.19 107 ASP A O 1
ATOM 834 N N . GLN A 1 108 ? -20.216 6.320 18.281 1.00 95.94 108 GLN A N 1
ATOM 835 C CA . GLN A 1 108 ? -19.251 5.288 17.893 1.00 95.94 108 GLN A CA 1
ATOM 836 C C . GLN A 1 108 ? -18.216 5.052 18.993 1.00 95.94 108 GLN A C 1
ATOM 838 O O . GLN A 1 108 ? -17.954 3.902 19.326 1.00 95.94 108 GLN A O 1
ATOM 843 N N . ILE A 1 109 ? -17.669 6.111 19.601 1.00 95.81 109 ILE A N 1
ATOM 844 C CA . ILE A 1 109 ? -16.733 5.980 20.727 1.00 95.81 109 ILE A CA 1
ATOM 845 C C . ILE A 1 109 ? -17.422 5.284 21.903 1.00 95.81 109 ILE A C 1
ATOM 847 O O . ILE A 1 109 ? -16.891 4.303 22.417 1.00 95.81 109 ILE A O 1
ATOM 851 N N . ASN A 1 110 ? -18.617 5.739 22.295 1.00 95.06 110 ASN A N 1
ATOM 852 C CA . ASN A 1 110 ? -19.392 5.107 23.365 1.00 95.06 110 ASN A CA 1
ATOM 853 C C . ASN A 1 110 ? -19.636 3.623 23.077 1.00 95.06 110 ASN A C 1
ATOM 855 O O . ASN A 1 110 ? -19.422 2.787 23.949 1.00 95.06 110 ASN A O 1
ATOM 859 N N . ARG A 1 111 ? -20.029 3.285 21.845 1.00 94.81 111 ARG A N 1
ATOM 860 C CA . ARG A 1 111 ? -20.238 1.901 21.420 1.00 94.81 111 ARG A CA 1
ATOM 861 C C . ARG A 1 111 ? -18.957 1.073 21.511 1.00 94.81 111 ARG A C 1
ATOM 863 O O . ARG A 1 111 ? -18.990 -0.001 22.097 1.00 94.81 111 ARG A O 1
ATOM 870 N N . ILE A 1 112 ? -17.839 1.579 20.990 1.00 94.31 112 ILE A N 1
ATOM 871 C CA . ILE A 1 112 ? -16.535 0.899 21.048 1.00 94.31 112 ILE A CA 1
ATOM 872 C C . ILE A 1 112 ? -16.124 0.654 22.504 1.00 94.31 112 ILE A C 1
ATOM 874 O O . ILE A 1 112 ? -15.616 -0.416 22.829 1.00 94.31 112 ILE A O 1
ATOM 878 N N . LEU A 1 113 ? -16.344 1.628 23.392 1.00 93.75 113 LEU A N 1
ATOM 879 C CA . LEU A 1 113 ? -16.040 1.489 24.815 1.00 93.75 113 LEU A CA 1
ATOM 880 C C . LEU A 1 113 ? -16.922 0.429 25.478 1.00 93.75 113 LEU A C 1
ATOM 882 O O . LEU A 1 113 ? -16.401 -0.443 26.165 1.00 93.75 113 LEU A O 1
ATOM 886 N N . VAL A 1 114 ? -18.235 0.474 25.245 1.00 93.25 114 VAL A N 1
ATOM 887 C CA . VAL A 1 114 ? -19.181 -0.504 25.795 1.00 93.25 114 VAL A CA 1
ATOM 888 C C . VAL A 1 114 ? -18.859 -1.916 25.302 1.00 93.25 114 VAL A C 1
ATOM 890 O O . VAL A 1 114 ? -18.754 -2.819 26.123 1.00 93.25 114 VAL A O 1
ATOM 893 N N . GLU A 1 115 ? -18.623 -2.109 24.001 1.00 92.75 115 GLU A N 1
ATOM 894 C CA . GLU A 1 115 ? -18.248 -3.413 23.430 1.00 92.75 115 GLU A CA 1
ATOM 895 C C . GLU A 1 115 ? -16.936 -3.946 24.036 1.00 92.75 115 GLU A C 1
ATOM 897 O O . GLU A 1 115 ? -16.840 -5.126 24.372 1.00 92.75 115 GLU A O 1
ATOM 902 N N . ARG A 1 116 ? -15.933 -3.081 24.247 1.00 90.44 116 ARG A N 1
ATOM 903 C CA . ARG A 1 116 ? -14.665 -3.473 24.890 1.00 90.44 116 ARG A CA 1
ATOM 904 C C . ARG A 1 116 ? -14.835 -3.860 26.359 1.00 90.44 116 ARG A C 1
ATOM 906 O O . ARG A 1 116 ? -14.139 -4.757 26.825 1.00 90.44 116 ARG A O 1
ATOM 913 N N . LEU A 1 117 ? -15.736 -3.195 27.079 1.00 87.62 117 LEU A N 1
ATOM 914 C CA . LEU A 1 117 ? -16.009 -3.470 28.492 1.00 87.62 117 LEU A CA 1
ATOM 915 C C . LEU A 1 117 ? -16.878 -4.721 28.684 1.00 87.62 117 LEU A C 1
ATOM 917 O O . LEU A 1 117 ? -16.673 -5.445 29.649 1.00 87.62 117 LEU A O 1
ATOM 921 N N . GLN A 1 118 ? -17.787 -5.023 27.753 1.00 79.00 118 GLN A N 1
ATOM 922 C CA . GLN A 1 118 ? -18.624 -6.232 27.789 1.00 79.00 118 GLN A CA 1
ATOM 923 C C . GLN A 1 118 ? -17.827 -7.534 27.615 1.00 79.00 118 GLN A C 1
ATOM 925 O O . GLN A 1 118 ? -18.253 -8.577 28.092 1.00 79.00 118 GLN A O 1
ATOM 930 N N . GLY A 1 119 ? -16.661 -7.493 26.961 1.00 61.53 119 GLY A N 1
ATOM 931 C CA . GLY A 1 119 ? -15.753 -8.646 26.876 1.00 61.53 119 GLY A CA 1
ATOM 932 C C . GLY A 1 119 ? -14.944 -8.906 28.153 1.00 61.53 119 GLY A C 1
ATOM 933 O O . GLY A 1 119 ? -14.230 -9.903 28.231 1.00 61.53 119 GLY A O 1
ATOM 934 N N . HIS A 1 120 ? -15.026 -8.010 29.138 1.00 57.22 120 HIS A N 1
ATOM 935 C CA . HIS A 1 120 ? -14.358 -8.112 30.428 1.00 57.22 120 HIS A CA 1
ATOM 936 C C . HIS A 1 120 ? -15.422 -8.187 31.529 1.00 57.22 120 HIS A C 1
ATOM 938 O O . HIS A 1 120 ? -15.663 -7.214 32.244 1.00 57.22 120 HIS A O 1
ATOM 944 N N . ASP A 1 121 ? -16.034 -9.362 31.697 1.00 54.31 121 ASP A N 1
ATOM 945 C CA . ASP A 1 121 ? -16.787 -9.712 32.906 1.00 54.31 121 ASP A CA 1
ATOM 946 C C . ASP A 1 121 ? -15.835 -9.766 34.116 1.00 54.31 121 ASP A C 1
ATOM 948 O O . ASP A 1 121 ? -15.394 -10.815 34.580 1.00 54.31 121 ASP A O 1
ATOM 952 N N . ALA A 1 122 ? -15.492 -8.585 34.621 1.00 54.31 122 ALA A N 1
ATOM 953 C CA . ALA A 1 122 ? -15.024 -8.347 35.981 1.00 54.31 122 ALA A CA 1
ATOM 954 C C . ALA A 1 122 ? -15.863 -7.247 36.655 1.00 54.31 122 ALA A C 1
ATOM 956 O O . ALA A 1 122 ? -15.413 -6.620 37.611 1.00 54.31 122 ALA A O 1
ATOM 957 N N . VAL A 1 123 ? -17.084 -7.003 36.162 1.00 55.47 123 VAL A N 1
ATOM 958 C CA . VAL A 1 123 ? -18.089 -6.170 36.838 1.00 55.47 123 VAL A CA 1
ATOM 959 C C . VAL A 1 123 ? -19.459 -6.845 36.728 1.00 55.47 123 VAL A C 1
ATOM 961 O O . VAL A 1 123 ? -20.420 -6.293 36.203 1.00 55.47 123 VAL A O 1
ATOM 964 N N . GLY A 1 124 ? -19.530 -8.081 37.221 1.00 47.38 124 GLY A N 1
ATOM 965 C CA . GLY A 1 124 ? -20.775 -8.633 37.739 1.00 47.38 124 GLY A CA 1
ATOM 966 C C . GLY A 1 124 ? -20.941 -8.137 39.172 1.00 47.38 124 GLY A C 1
ATOM 967 O O . GLY A 1 124 ? -20.235 -8.603 40.068 1.00 47.38 124 GLY A O 1
ATOM 968 N N . CYS A 1 125 ? -21.811 -7.148 39.359 1.00 35.97 125 CYS A N 1
ATOM 969 C CA . CYS A 1 125 ? -22.508 -6.954 40.628 1.00 35.97 125 CYS A CA 1
ATOM 970 C C . CYS A 1 125 ? -23.688 -7.926 40.698 1.00 35.97 125 CYS A C 1
ATOM 972 O O . CYS A 1 125 ? -24.293 -8.175 39.630 1.00 35.97 125 CYS A O 1
#

Radius of gyration: 19.59 Å; chains: 1; bounding box: 44×35×58 Å

InterPro domains:
  IPR003959 ATPase, AAA-type, core [PF00004] (20-96)
  IPR027417 P-loop containing nucleoside triphosphate hydrolase [G3DSA:3.40.50.300] (1-103)
  IPR027417 P-loop containing nucleoside triphosphate hydrolase [SSF52540] (24-119)
  IPR050311 Origin recognition complex 1/Cell division control protein 6 [PTHR10763] (1-119)

Secondary structure (DSSP, 8-state):
-HHHHHHHSTT--S---HHHHHHHHHHHHHS--TTSPPEEEEESSGGGG--TT-HHHHHHHHHHTSSS--EEEEE--S-TTHHHHS-HHHHHHHT------PPPPHHHHHHHHHHHHHT------

Organism: NCBI:txid327968